Protein AF-A0A923QD11-F1 (afdb_monomer_lite)

Structure (mmCIF, N/CA/C/O backbone):
data_AF-A0A923QD11-F1
#
_entry.id   AF-A0A923QD11-F1
#
loop_
_atom_site.group_PDB
_atom_site.id
_atom_site.type_symbol
_atom_site.label_atom_id
_atom_site.label_alt_id
_atom_site.label_comp_id
_atom_site.label_asym_id
_atom_site.label_entity_id
_atom_site.label_seq_id
_atom_site.pdbx_PDB_ins_code
_atom_site.Cartn_x
_atom_site.Cartn_y
_atom_site.Cartn_z
_atom_site.occupancy
_atom_site.B_iso_or_equiv
_atom_site.auth_seq_id
_atom_site.auth_comp_id
_atom_site.auth_asym_id
_atom_site.auth_atom_id
_atom_site.pdbx_PDB_model_num
ATOM 1 N N . PRO A 1 1 ? -19.454 12.204 -4.156 1.00 63.78 1 PRO A N 1
ATOM 2 C CA . PRO A 1 1 ? -18.507 12.952 -3.290 1.00 63.78 1 PRO A CA 1
ATOM 3 C C . PRO A 1 1 ? -17.927 14.169 -4.030 1.00 63.78 1 PRO A C 1
ATOM 5 O O . PRO A 1 1 ? -17.665 14.064 -5.222 1.00 63.78 1 PRO A O 1
ATOM 8 N N . THR A 1 2 ? -17.784 15.314 -3.355 1.00 84.00 2 THR A N 1
ATOM 9 C CA . THR A 1 2 ? -17.417 16.608 -3.976 1.00 84.00 2 THR A CA 1
ATOM 10 C C . THR A 1 2 ? -15.996 17.089 -3.663 1.00 84.00 2 THR A C 1
ATOM 12 O O . THR A 1 2 ? -15.553 18.066 -4.255 1.00 84.00 2 THR A O 1
ATOM 15 N N . ALA A 1 3 ? -15.275 16.427 -2.754 1.00 86.62 3 ALA A N 1
ATOM 16 C CA . ALA A 1 3 ? -13.895 16.770 -2.404 1.00 86.62 3 ALA A CA 1
ATOM 17 C C . ALA A 1 3 ? -12.870 16.038 -3.290 1.00 86.62 3 ALA A C 1
ATOM 19 O O . ALA A 1 3 ? -13.135 14.925 -3.756 1.00 86.62 3 ALA A O 1
ATOM 20 N N . GLN A 1 4 ? -11.685 16.636 -3.471 1.00 91.50 4 GLN A N 1
ATOM 21 C CA . GLN A 1 4 ? -10.553 15.982 -4.130 1.00 91.50 4 GLN A CA 1
ATOM 22 C C . GLN A 1 4 ? -10.102 14.726 -3.361 1.00 91.50 4 GLN A C 1
ATOM 24 O O . GLN A 1 4 ? -10.025 14.757 -2.128 1.00 91.50 4 GLN A O 1
ATOM 29 N N . PRO A 1 5 ? -9.737 13.641 -4.068 1.00 86.81 5 PRO A N 1
ATOM 30 C CA . PRO A 1 5 ? -9.042 12.513 -3.460 1.00 86.81 5 PRO A CA 1
ATOM 31 C C . PRO A 1 5 ? -7.733 12.957 -2.796 1.00 86.81 5 PRO A C 1
ATOM 33 O O . PRO A 1 5 ? -6.984 13.757 -3.357 1.00 86.81 5 PRO A O 1
ATOM 36 N N . ILE A 1 6 ? -7.442 12.402 -1.620 1.00 88.19 6 ILE A N 1
ATOM 37 C CA . ILE A 1 6 ? -6.180 12.621 -0.909 1.00 88.19 6 ILE A CA 1
ATOM 38 C C . ILE A 1 6 ? -5.270 11.414 -1.174 1.00 88.19 6 ILE A C 1
ATOM 40 O O . ILE A 1 6 ? -5.708 10.279 -0.963 1.00 88.19 6 ILE A O 1
ATOM 44 N N . PRO A 1 7 ? -4.018 11.615 -1.620 1.00 89.50 7 PRO A N 1
ATOM 45 C CA . PRO A 1 7 ? -3.065 10.522 -1.750 1.00 89.50 7 PRO A CA 1
ATOM 46 C C . PRO A 1 7 ? -2.684 9.978 -0.366 1.00 89.50 7 PRO A C 1
ATOM 48 O O . PRO A 1 7 ? -2.306 10.735 0.524 1.00 89.50 7 PRO A O 1
ATOM 51 N N . VAL A 1 8 ? -2.769 8.657 -0.193 1.00 91.44 8 VAL A N 1
ATOM 52 C CA . VAL A 1 8 ? -2.451 7.966 1.077 1.00 91.44 8 VAL A CA 1
ATOM 53 C C . VAL A 1 8 ? -1.262 7.010 0.970 1.00 91.44 8 VAL A C 1
ATOM 55 O O . VAL A 1 8 ? -0.663 6.657 1.981 1.00 91.44 8 VAL A O 1
ATOM 58 N N . LEU A 1 9 ? -0.914 6.597 -0.250 1.00 93.00 9 LEU A N 1
ATOM 59 C CA . LEU A 1 9 ? 0.254 5.783 -0.566 1.00 93.00 9 LEU A CA 1
ATOM 60 C C . LEU A 1 9 ? 0.648 6.057 -2.023 1.00 93.00 9 LEU A C 1
ATOM 62 O O . LEU A 1 9 ? -0.197 5.994 -2.915 1.00 93.00 9 LEU A O 1
ATOM 66 N N . THR A 1 10 ? 1.908 6.410 -2.256 1.00 93.69 10 THR A N 1
ATOM 67 C CA . THR A 1 10 ? 2.440 6.859 -3.556 1.00 93.69 10 THR A CA 1
ATOM 68 C C . THR A 1 10 ? 3.838 6.282 -3.788 1.00 93.69 10 THR A C 1
ATOM 70 O O . THR A 1 10 ? 4.410 5.688 -2.880 1.00 93.69 10 THR A O 1
ATOM 73 N N . GLY A 1 11 ? 4.419 6.499 -4.974 1.00 94.00 11 GLY A N 1
ATOM 74 C CA . GLY A 1 11 ? 5.796 6.076 -5.279 1.00 94.00 11 GLY A CA 1
ATOM 75 C C . GLY A 1 11 ? 5.917 4.688 -5.916 1.00 94.00 11 GLY A C 1
ATOM 76 O O . GLY A 1 11 ? 6.986 4.095 -5.893 1.00 94.00 11 GLY A O 1
ATOM 77 N N . PHE A 1 12 ? 4.832 4.171 -6.496 1.00 95.56 12 PHE A N 1
ATOM 78 C CA . PHE A 1 12 ? 4.807 2.872 -7.181 1.00 95.56 12 PHE A CA 1
ATOM 79 C C . PHE A 1 12 ? 5.454 2.873 -8.570 1.00 95.56 12 PHE A C 1
ATOM 81 O O . PHE A 1 12 ? 5.625 1.809 -9.159 1.00 95.56 12 PHE A O 1
ATOM 88 N N . VAL A 1 13 ? 5.784 4.043 -9.113 1.00 96.19 13 VAL A N 1
ATOM 89 C CA . VAL A 1 13 ? 6.359 4.198 -10.452 1.00 96.19 13 VAL A CA 1
ATOM 90 C C . VAL A 1 13 ? 7.555 5.138 -10.351 1.00 96.19 13 VAL A C 1
ATOM 92 O O . VAL A 1 13 ? 7.472 6.157 -9.659 1.00 96.19 13 VAL A O 1
ATOM 95 N N . SER A 1 14 ? 8.657 4.778 -11.003 1.00 94.44 14 SER A N 1
ATOM 96 C CA . SER A 1 14 ? 9.851 5.612 -11.123 1.00 94.44 14 SER A CA 1
ATOM 97 C C . SER A 1 14 ? 9.602 6.824 -12.025 1.00 94.44 14 SER A C 1
ATOM 99 O O . SER A 1 14 ? 8.646 6.864 -12.800 1.00 94.44 14 SER A O 1
ATOM 101 N N . ASP A 1 15 ? 10.528 7.781 -12.016 1.00 95.00 15 ASP A N 1
ATOM 102 C CA . ASP A 1 15 ? 10.498 8.902 -12.964 1.00 95.00 15 ASP A CA 1
ATOM 103 C C . ASP A 1 15 ? 10.661 8.440 -14.432 1.00 95.00 15 ASP A C 1
ATOM 105 O O . ASP A 1 15 ? 10.209 9.123 -15.349 1.00 95.00 15 ASP A O 1
ATOM 109 N N . SER A 1 16 ? 11.275 7.269 -14.661 1.00 96.56 16 SER A N 1
ATOM 110 C CA . SER A 1 16 ? 11.416 6.621 -15.976 1.00 96.56 16 SER A CA 1
ATOM 111 C C . SER A 1 16 ? 10.192 5.798 -16.403 1.00 96.56 16 SER A C 1
ATOM 113 O O . SER A 1 16 ? 10.160 5.313 -17.532 1.00 96.56 16 SER A O 1
ATOM 115 N N . GLY A 1 17 ? 9.175 5.651 -15.545 1.00 95.38 17 GLY A N 1
ATOM 116 C CA . GLY A 1 17 ? 7.974 4.857 -15.828 1.00 95.38 17 GLY A CA 1
ATOM 117 C C . GLY A 1 17 ? 8.072 3.378 -15.438 1.00 95.38 17 GLY A C 1
ATOM 118 O O . GLY A 1 17 ? 7.131 2.620 -15.681 1.00 95.38 17 GLY A O 1
ATOM 119 N N . ASP A 1 18 ? 9.170 2.962 -14.808 1.00 96.62 18 ASP A N 1
ATOM 120 C CA . ASP A 1 18 ? 9.340 1.601 -14.308 1.00 96.62 18 ASP A CA 1
ATOM 121 C C . ASP A 1 18 ? 8.460 1.380 -13.078 1.00 96.62 18 ASP A C 1
ATOM 123 O O . ASP A 1 18 ? 8.407 2.207 -12.166 1.00 96.62 18 ASP A O 1
ATOM 127 N N . ALA A 1 19 ? 7.763 0.246 -13.031 1.00 95.56 19 ALA A N 1
ATOM 128 C CA . ALA A 1 19 ? 6.928 -0.092 -11.889 1.00 95.56 19 ALA A CA 1
ATOM 129 C C . ALA A 1 19 ? 7.792 -0.605 -10.727 1.00 95.56 19 ALA A C 1
ATOM 131 O O . ALA A 1 19 ? 8.427 -1.651 -10.835 1.00 95.56 19 ALA A O 1
ATOM 132 N N . TYR A 1 20 ? 7.756 0.100 -9.600 1.00 94.94 20 TYR A N 1
ATOM 133 C CA . TYR A 1 20 ? 8.209 -0.400 -8.298 1.00 94.94 20 TYR A CA 1
ATOM 134 C C . TYR A 1 20 ? 7.110 -1.191 -7.579 1.00 94.94 20 TYR A C 1
ATOM 136 O O . TYR A 1 20 ? 7.411 -2.021 -6.728 1.00 94.94 20 TYR A O 1
ATOM 144 N N . GLY A 1 21 ? 5.847 -0.973 -7.959 1.00 96.94 21 GLY A N 1
ATOM 145 C CA . GLY A 1 21 ? 4.714 -1.798 -7.560 1.00 96.94 21 GLY A CA 1
ATOM 146 C C . GLY A 1 21 ? 3.485 -1.580 -8.451 1.00 96.94 21 GLY A C 1
ATOM 147 O O . GLY A 1 21 ? 3.444 -0.665 -9.277 1.00 96.94 21 GLY A O 1
ATOM 148 N N . ARG A 1 22 ? 2.470 -2.433 -8.301 1.00 97.75 22 ARG A N 1
ATOM 149 C CA . ARG A 1 22 ? 1.164 -2.354 -8.973 1.00 97.75 22 ARG A CA 1
ATOM 150 C C . ARG A 1 22 ? 0.059 -2.712 -7.977 1.00 97.75 22 ARG A C 1
ATOM 152 O O . ARG A 1 22 ? -0.253 -3.892 -7.820 1.00 97.75 22 ARG A O 1
ATOM 159 N N . PRO A 1 23 ? -0.538 -1.720 -7.294 1.00 97.56 23 PRO A N 1
ATOM 160 C CA . PRO A 1 23 ? -1.672 -1.955 -6.408 1.00 97.56 23 PRO A CA 1
ATOM 161 C C . PRO A 1 23 ? -2.854 -2.573 -7.161 1.00 97.56 23 PRO A C 1
ATOM 163 O O . PRO A 1 23 ? -3.365 -1.975 -8.107 1.00 97.56 23 PRO A O 1
ATOM 166 N N . VAL A 1 24 ? -3.302 -3.752 -6.728 1.00 98.25 24 VAL A N 1
ATOM 167 C CA . VAL A 1 24 ? -4.399 -4.507 -7.371 1.00 98.25 24 VAL A CA 1
ATOM 168 C C . VAL A 1 24 ? -5.613 -4.710 -6.468 1.00 98.25 24 VAL A C 1
ATOM 170 O O . VAL A 1 24 ? -6.691 -5.049 -6.948 1.00 98.25 24 VAL A O 1
ATOM 173 N N . GLY A 1 25 ? -5.474 -4.483 -5.161 1.00 97.75 25 GLY A N 1
ATOM 174 C CA . GLY A 1 25 ? -6.567 -4.659 -4.211 1.00 97.75 25 GLY A CA 1
ATOM 175 C C . GLY A 1 25 ? -6.360 -3.877 -2.925 1.00 97.75 25 GLY A C 1
ATOM 176 O O . GLY A 1 25 ? -5.228 -3.603 -2.521 1.00 97.75 25 GLY A O 1
ATOM 177 N N . VAL A 1 26 ? -7.473 -3.531 -2.279 1.00 97.88 26 VAL A N 1
ATOM 178 C CA . VAL A 1 26 ? -7.486 -2.827 -0.996 1.00 97.88 26 VAL A CA 1
ATOM 179 C C . VAL A 1 26 ? -8.490 -3.445 -0.028 1.00 97.88 26 VAL A C 1
ATOM 181 O O . VAL A 1 26 ? -9.551 -3.912 -0.439 1.00 97.88 26 VAL A O 1
ATOM 184 N N . ALA A 1 27 ? -8.162 -3.428 1.263 1.00 98.31 27 ALA A N 1
ATOM 185 C CA . ALA A 1 27 ? -9.054 -3.846 2.344 1.00 98.31 27 ALA A CA 1
ATOM 186 C C . ALA A 1 27 ? -8.770 -3.049 3.623 1.00 98.31 27 ALA A C 1
ATOM 188 O O . ALA A 1 27 ? -7.654 -2.578 3.826 1.00 98.31 27 ALA A O 1
ATOM 189 N N . ILE A 1 28 ? -9.760 -2.926 4.508 1.00 97.88 28 ILE A N 1
ATOM 190 C CA . ILE A 1 28 ? -9.555 -2.389 5.859 1.00 97.88 28 ILE A CA 1
ATOM 191 C C . ILE A 1 28 ? -9.384 -3.561 6.825 1.00 97.88 28 ILE A C 1
ATOM 193 O O . ILE A 1 28 ? -10.218 -4.469 6.851 1.00 97.88 28 ILE A O 1
ATOM 197 N N . ASP A 1 29 ? -8.300 -3.565 7.601 1.00 96.69 29 ASP A N 1
ATOM 198 C CA . ASP A 1 29 ? -8.075 -4.594 8.615 1.00 96.69 29 ASP A CA 1
ATOM 199 C C . ASP A 1 29 ? -8.940 -4.368 9.871 1.00 96.69 29 ASP A C 1
ATOM 201 O O . ASP A 1 29 ? -9.552 -3.318 10.072 1.00 96.69 29 ASP A O 1
ATOM 205 N N . LYS A 1 30 ? -8.977 -5.357 10.772 1.00 97.19 30 LYS A N 1
ATOM 206 C CA . LYS A 1 30 ? -9.770 -5.280 12.017 1.00 97.19 30 LYS A CA 1
ATOM 207 C C . LYS A 1 30 ? -9.327 -4.163 12.976 1.00 97.19 30 LYS A C 1
ATOM 209 O O . LYS A 1 30 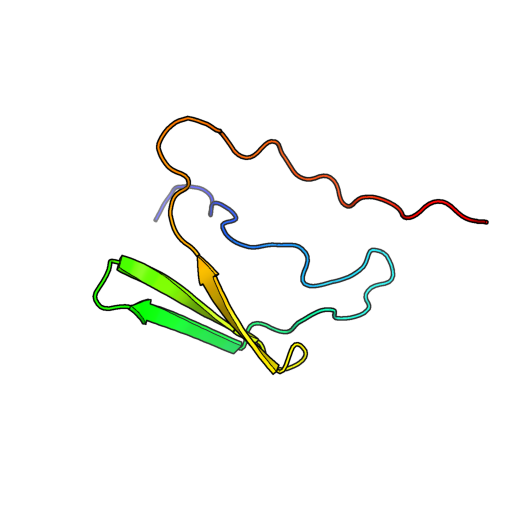? -10.016 -3.907 13.957 1.00 97.19 30 LYS A O 1
ATOM 214 N N . ARG A 1 31 ? -8.163 -3.553 12.743 1.00 95.06 31 ARG A N 1
ATOM 215 C CA . ARG A 1 31 ? -7.577 -2.469 13.542 1.00 95.06 31 ARG A CA 1
ATOM 216 C C . ARG A 1 31 ? -7.722 -1.107 12.850 1.00 95.06 31 ARG A C 1
ATOM 218 O O . ARG A 1 31 ? -7.253 -0.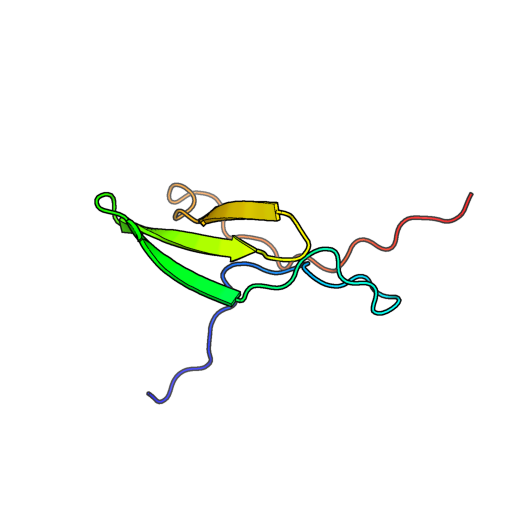115 13.397 1.00 95.06 31 ARG A O 1
ATOM 225 N N . GLY A 1 32 ? -8.375 -1.051 11.687 1.00 94.75 32 GLY A N 1
ATOM 226 C CA . GLY A 1 32 ? -8.624 0.175 10.932 1.00 94.75 32 GLY A CA 1
ATOM 227 C C . GLY A 1 32 ? -7.488 0.600 10.000 1.00 94.75 32 GLY A C 1
ATOM 228 O O . GLY A 1 32 ? -7.537 1.709 9.475 1.00 94.75 32 GLY A O 1
ATOM 229 N N . ALA A 1 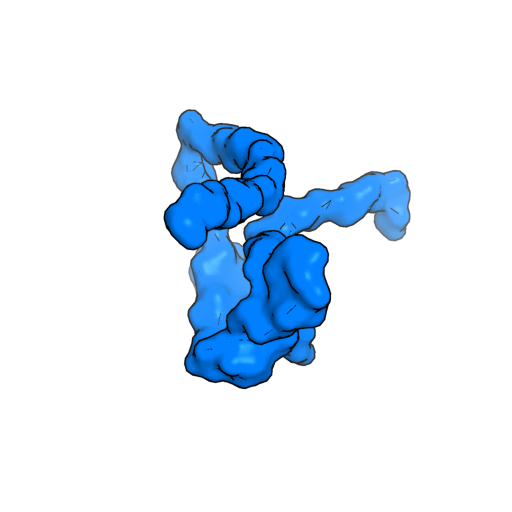33 ? -6.471 -0.238 9.775 1.00 96.56 33 ALA A N 1
ATOM 230 C CA . ALA A 1 33 ? -5.425 0.057 8.798 1.00 96.56 33 ALA A CA 1
ATOM 231 C C . ALA A 1 33 ? -5.897 -0.256 7.370 1.00 96.56 33 ALA A C 1
ATOM 233 O O . ALA A 1 33 ? -6.622 -1.228 7.147 1.00 96.56 33 ALA A O 1
ATOM 234 N N . LEU A 1 34 ? -5.433 0.529 6.394 1.00 96.75 34 LEU A N 1
ATOM 235 C CA . LEU A 1 34 ? -5.625 0.234 4.975 1.00 96.75 34 LEU A CA 1
ATOM 236 C C . LEU A 1 34 ? -4.542 -0.749 4.514 1.00 96.75 34 LEU A C 1
ATOM 238 O O . LEU A 1 34 ? -3.352 -0.437 4.546 1.00 96.75 34 LEU A O 1
ATOM 242 N N . LEU A 1 35 ? -4.963 -1.932 4.083 1.00 98.12 35 LEU A N 1
ATOM 243 C CA . LEU A 1 35 ? -4.126 -2.923 3.420 1.00 98.12 35 LEU A CA 1
ATOM 244 C C . LEU A 1 35 ? -4.163 -2.687 1.914 1.00 98.12 35 LEU A C 1
ATOM 246 O O . LEU A 1 35 ? -5.246 -2.556 1.343 1.00 98.12 35 LEU A O 1
ATOM 250 N N . VAL A 1 36 ? -2.995 -2.673 1.278 1.00 98.19 36 VAL A N 1
ATOM 251 C CA . VAL A 1 36 ? -2.845 -2.555 -0.176 1.00 98.19 36 VAL A CA 1
ATOM 252 C C . VAL A 1 36 ? -2.045 -3.750 -0.678 1.00 98.19 36 VAL A C 1
ATOM 254 O O . VAL A 1 36 ? -0.899 -3.935 -0.269 1.00 98.19 36 VAL A O 1
ATOM 257 N N . ALA A 1 37 ? -2.655 -4.561 -1.540 1.00 98.56 37 ALA A N 1
ATOM 258 C CA . ALA A 1 37 ? -1.989 -5.681 -2.195 1.00 98.56 37 ALA A CA 1
ATOM 259 C C . ALA A 1 37 ? -1.250 -5.200 -3.446 1.00 98.56 37 ALA A C 1
ATOM 261 O O . ALA A 1 37 ? -1.868 -4.612 -4.337 1.00 98.56 37 ALA A O 1
ATOM 262 N N . ASP A 1 38 ? 0.056 -5.448 -3.492 1.00 98.31 38 ASP A N 1
ATOM 263 C CA . ASP A 1 38 ? 0.956 -5.034 -4.565 1.00 98.31 38 ASP A CA 1
ATOM 264 C C . ASP A 1 38 ? 1.478 -6.262 -5.322 1.00 98.31 38 ASP A C 1
ATOM 266 O O . ASP A 1 38 ? 2.176 -7.098 -4.749 1.00 98.31 38 ASP A O 1
ATOM 270 N N . ASP A 1 39 ? 1.118 -6.358 -6.604 1.00 98.00 39 ASP A N 1
ATOM 271 C CA . ASP A 1 39 ? 1.485 -7.471 -7.486 1.00 98.00 39 ASP A CA 1
ATOM 272 C C . ASP A 1 39 ? 2.989 -7.477 -7.808 1.00 98.00 39 ASP A C 1
ATOM 274 O O . ASP A 1 39 ? 3.699 -8.425 -7.480 1.00 98.00 39 ASP A O 1
ATOM 278 N N . VAL A 1 40 ? 3.511 -6.378 -8.366 1.00 97.44 40 VAL A N 1
ATOM 279 C CA . VAL A 1 40 ? 4.930 -6.275 -8.763 1.00 97.44 40 VAL A CA 1
ATOM 280 C C . VAL A 1 40 ? 5.860 -6.328 -7.553 1.00 97.44 40 VAL A C 1
ATOM 282 O O . VAL A 1 40 ? 6.909 -6.967 -7.617 1.00 97.44 40 VAL A O 1
ATOM 285 N N . GLY A 1 41 ? 5.474 -5.686 -6.449 1.00 94.06 41 GLY A N 1
ATOM 286 C CA . GLY A 1 41 ? 6.265 -5.696 -5.224 1.00 94.06 41 GLY A CA 1
ATOM 287 C C . GLY A 1 41 ? 6.215 -7.027 -4.468 1.00 94.06 41 GLY A C 1
ATOM 288 O O . GLY A 1 41 ? 7.075 -7.260 -3.622 1.00 94.06 41 GLY A O 1
ATOM 289 N N . ASN A 1 42 ? 5.228 -7.891 -4.748 1.00 96.00 42 ASN A N 1
ATOM 290 C CA . ASN A 1 42 ? 4.943 -9.116 -3.991 1.00 96.00 42 ASN A CA 1
ATOM 291 C C . ASN A 1 42 ? 4.866 -8.863 -2.468 1.00 96.00 42 ASN A C 1
ATOM 293 O O . ASN A 1 42 ? 5.428 -9.595 -1.650 1.00 96.00 42 ASN A O 1
ATOM 297 N N . VAL A 1 43 ? 4.197 -7.772 -2.084 1.00 96.62 43 VAL A N 1
ATOM 298 C CA . VAL A 1 43 ? 4.068 -7.314 -0.693 1.00 96.62 43 VAL A CA 1
ATOM 299 C C . VAL A 1 43 ? 2.650 -6.833 -0.399 1.00 96.62 43 VAL A C 1
ATOM 301 O O . VAL A 1 43 ? 1.905 -6.418 -1.286 1.00 96.62 43 VAL A O 1
ATOM 304 N N . ILE A 1 44 ? 2.283 -6.847 0.884 1.00 97.31 44 ILE A N 1
ATOM 305 C CA . ILE A 1 44 ? 1.096 -6.149 1.385 1.00 97.31 44 ILE A CA 1
ATOM 306 C C . ILE A 1 44 ? 1.557 -4.934 2.188 1.00 97.31 44 ILE A C 1
ATOM 308 O O . ILE A 1 44 ? 2.174 -5.078 3.247 1.00 97.31 44 ILE A O 1
ATOM 312 N N . TRP A 1 45 ? 1.223 -3.735 1.716 1.00 96.88 45 TRP A N 1
ATOM 313 C CA . TRP A 1 45 ? 1.470 -2.496 2.450 1.00 96.88 45 TRP A CA 1
ATOM 314 C C . TRP A 1 45 ? 0.372 -2.286 3.493 1.00 96.88 45 TRP A C 1
ATOM 316 O O . TRP A 1 45 ? -0.812 -2.384 3.173 1.00 96.88 45 TRP A O 1
ATOM 326 N N . ARG A 1 46 ? 0.747 -1.972 4.739 1.00 96.94 46 ARG A N 1
ATOM 327 C CA . ARG A 1 46 ? -0.199 -1.607 5.804 1.00 96.94 46 ARG A CA 1
ATOM 328 C C . ARG A 1 46 ? -0.054 -0.126 6.134 1.00 96.94 46 ARG A C 1
ATOM 330 O O . ARG A 1 46 ? 0.915 0.273 6.773 1.00 96.94 46 ARG A O 1
ATOM 337 N N . VAL A 1 47 ? -1.026 0.670 5.704 1.00 95.06 47 VAL A N 1
ATOM 338 C CA . VAL A 1 47 ? -1.061 2.121 5.898 1.00 95.06 47 VAL A CA 1
ATOM 339 C C . VAL A 1 47 ? -1.867 2.442 7.152 1.00 95.06 47 VAL A C 1
ATOM 341 O O . VAL A 1 47 ? -3.034 2.066 7.279 1.00 95.06 47 VAL A O 1
ATOM 344 N N . THR A 1 48 ? -1.240 3.150 8.084 1.00 93.06 48 THR A N 1
ATOM 345 C CA . THR A 1 48 ? -1.863 3.657 9.312 1.00 93.06 48 THR A CA 1
ATOM 346 C C . THR A 1 48 ? -1.734 5.172 9.353 1.00 93.06 48 THR A C 1
ATOM 348 O O . THR A 1 48 ? -0.802 5.725 8.771 1.00 93.06 48 THR A O 1
ATOM 351 N N . SER A 1 49 ? -2.609 5.859 10.087 1.00 84.00 49 SER A N 1
ATOM 352 C CA . SER A 1 49 ? -2.365 7.264 10.415 1.00 84.00 49 SER A CA 1
ATOM 353 C C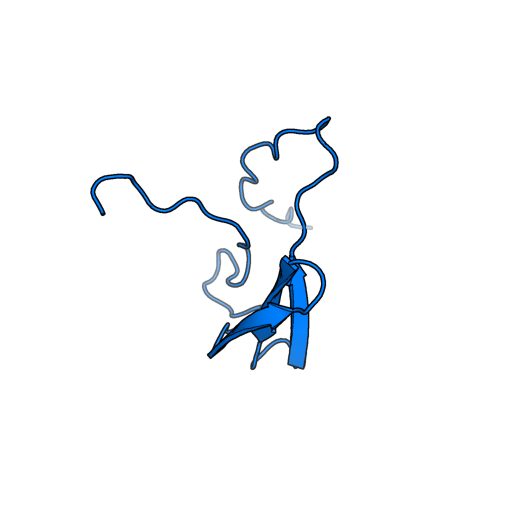 . SER A 1 49 ? -1.031 7.385 11.152 1.00 84.00 49 SER A C 1
ATOM 355 O O . SER A 1 49 ? -0.797 6.653 12.119 1.00 84.00 49 SER A O 1
ATOM 357 N N . ALA A 1 50 ? -0.171 8.314 10.737 1.00 70.88 50 ALA A N 1
ATOM 358 C CA . ALA A 1 50 ? 0.914 8.746 11.605 1.00 70.88 50 ALA A CA 1
ATOM 359 C C . ALA A 1 50 ? 0.282 9.258 12.910 1.00 70.88 50 ALA A C 1
ATOM 361 O O . ALA A 1 50 ? -0.732 9.960 12.865 1.00 70.88 50 ALA A O 1
ATOM 362 N N . ALA A 1 51 ? 0.834 8.882 14.069 1.00 58.03 51 ALA A N 1
ATOM 363 C CA . ALA A 1 51 ? 0.434 9.502 15.331 1.00 58.03 51 ALA A CA 1
ATOM 364 C C . ALA A 1 51 ? 0.469 11.029 15.148 1.00 58.03 51 ALA A C 1
ATOM 366 O O . ALA A 1 51 ? 1.360 11.520 14.457 1.00 58.03 51 ALA A O 1
ATOM 367 N N . ALA A 1 52 ? -0.523 11.740 15.690 1.00 52.47 52 ALA A N 1
ATOM 368 C CA . ALA A 1 52 ? -0.901 1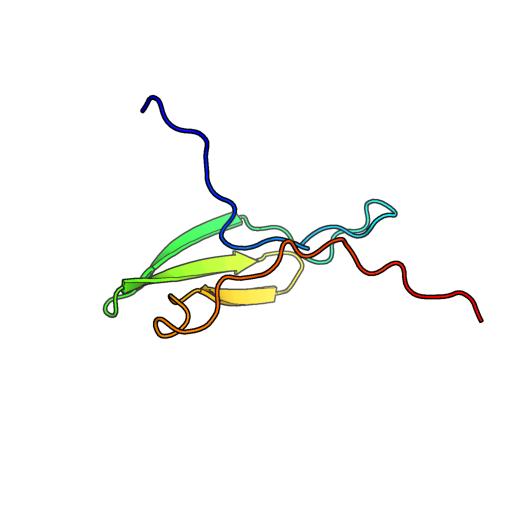3.124 15.376 1.00 52.47 52 ALA A CA 1
ATOM 369 C C . ALA A 1 52 ? 0.182 14.203 15.646 1.00 52.47 52 ALA A C 1
ATOM 371 O O . ALA A 1 52 ? -0.036 15.135 16.412 1.00 52.47 52 ALA A O 1
ATOM 372 N N . GLY A 1 53 ? 1.350 14.091 15.014 1.00 48.78 53 GLY A N 1
ATOM 373 C CA . GLY A 1 53 ? 2.514 14.946 15.232 1.00 48.78 53 GLY A CA 1
ATOM 374 C C . GLY A 1 53 ? 3.358 15.234 13.989 1.00 48.78 53 GLY A C 1
ATOM 375 O O . GLY A 1 53 ? 4.194 16.127 14.052 1.00 48.78 53 GLY A O 1
ATOM 376 N N . THR A 1 54 ? 3.126 14.571 12.850 1.00 44.50 54 THR A N 1
ATOM 377 C CA . THR A 1 54 ? 3.873 14.876 11.618 1.00 44.50 54 THR A CA 1
ATOM 378 C C . THR A 1 54 ? 2.952 14.825 10.409 1.00 44.50 54 THR A C 1
ATOM 380 O O . THR A 1 54 ? 2.570 13.753 9.944 1.00 44.50 54 THR A O 1
ATOM 383 N N . SER A 1 55 ? 2.599 16.004 9.893 1.00 45.81 55 SER A N 1
ATOM 384 C CA . SER A 1 55 ? 2.031 16.142 8.551 1.00 45.81 55 SER A CA 1
ATOM 385 C C . SER A 1 55 ? 3.033 15.549 7.550 1.00 45.81 55 SER A C 1
ATOM 387 O O . SER A 1 55 ? 4.207 15.927 7.617 1.00 45.81 55 SER A O 1
ATOM 389 N N . PRO A 1 56 ? 2.655 14.628 6.644 1.00 53.59 56 PRO A N 1
ATOM 390 C CA . PRO A 1 56 ? 3.570 14.198 5.600 1.00 53.59 56 PRO A CA 1
ATOM 391 C C . PRO A 1 56 ? 3.852 15.412 4.711 1.00 53.59 56 PRO A C 1
ATOM 393 O O . PRO A 1 56 ? 2.955 15.937 4.051 1.00 53.59 56 PRO A O 1
ATOM 396 N N . ALA A 1 57 ? 5.095 15.897 4.730 1.00 53.53 57 ALA A N 1
ATOM 397 C CA . ALA A 1 57 ? 5.552 16.858 3.738 1.00 53.53 57 ALA A CA 1
ATOM 398 C C . ALA A 1 57 ? 5.289 16.271 2.338 1.00 53.53 57 ALA A C 1
ATOM 400 O O . ALA A 1 57 ? 5.405 15.052 2.169 1.00 53.53 57 ALA A O 1
ATOM 401 N N . PRO A 1 58 ? 4.935 17.090 1.334 1.00 52.78 58 PRO A N 1
ATOM 402 C CA . PRO A 1 58 ? 4.776 16.601 -0.026 1.00 52.78 58 PRO A CA 1
ATOM 403 C C . PRO A 1 58 ? 6.090 15.952 -0.471 1.00 52.78 58 PRO A C 1
ATOM 405 O O . PRO A 1 58 ? 7.105 16.627 -0.649 1.00 52.78 58 PRO A O 1
ATOM 408 N N . VAL A 1 59 ? 6.083 14.625 -0.6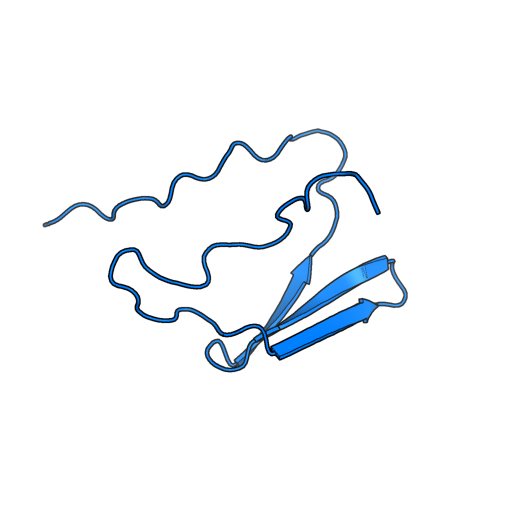05 1.00 58.84 59 VAL A N 1
ATOM 409 C CA . VAL A 1 59 ? 7.223 13.870 -1.121 1.00 58.84 59 VAL A CA 1
ATOM 410 C C . VAL A 1 59 ? 7.334 14.155 -2.616 1.00 58.84 59 VAL A C 1
ATOM 412 O O . VAL A 1 59 ? 6.647 13.563 -3.443 1.00 58.84 59 VAL A O 1
ATOM 415 N N . LYS A 1 60 ? 8.191 15.114 -2.974 1.00 41.56 60 LYS A N 1
ATOM 416 C CA . LYS A 1 60 ? 8.728 15.205 -4.334 1.00 41.56 60 LYS A CA 1
ATOM 417 C C . LYS A 1 60 ? 9.526 13.914 -4.589 1.00 41.56 60 LYS A C 1
ATOM 419 O O . LYS A 1 60 ? 10.317 13.563 -3.709 1.00 41.56 60 LYS A O 1
ATOM 424 N N . PRO A 1 61 ? 9.362 13.208 -5.726 1.00 45.41 61 PRO A N 1
ATOM 425 C CA . PRO A 1 61 ? 10.200 12.054 -6.036 1.00 45.41 61 PRO A CA 1
ATOM 426 C C . PRO A 1 61 ? 11.663 12.495 -5.977 1.00 45.41 61 PRO A C 1
ATOM 428 O O . PRO A 1 61 ? 12.050 13.500 -6.583 1.00 45.41 61 PRO A O 1
ATOM 431 N N . ALA A 1 62 ? 12.455 11.821 -5.148 1.00 47.16 62 ALA A N 1
ATOM 432 C CA . ALA A 1 62 ? 13.873 12.103 -5.042 1.00 47.16 62 ALA A CA 1
ATOM 433 C C . ALA A 1 62 ? 14.549 11.560 -6.305 1.00 47.16 62 ALA A C 1
ATOM 435 O O . ALA A 1 62 ? 14.774 10.358 -6.418 1.00 47.16 62 ALA A O 1
ATOM 436 N N . ALA A 1 63 ? 14.867 12.454 -7.242 1.00 46.38 63 ALA A N 1
ATOM 437 C CA . ALA A 1 63 ? 15.783 12.167 -8.336 1.00 46.38 63 ALA A CA 1
ATOM 438 C C . ALA A 1 63 ? 17.104 11.654 -7.737 1.00 46.38 63 ALA A C 1
ATOM 440 O O . ALA A 1 63 ? 17.820 12.395 -7.057 1.00 46.38 63 ALA A O 1
ATOM 441 N N . ALA A 1 64 ? 17.397 10.370 -7.943 1.00 40.03 64 ALA A N 1
ATOM 442 C CA . ALA A 1 64 ? 18.670 9.784 -7.559 1.00 40.03 64 ALA A CA 1
ATOM 443 C C . ALA A 1 64 ? 19.775 10.422 -8.412 1.00 40.03 64 ALA A C 1
ATOM 445 O O . ALA A 1 64 ? 19.749 10.366 -9.639 1.00 40.03 64 ALA A O 1
ATOM 446 N N . ALA A 1 65 ? 20.716 11.078 -7.738 1.00 40.81 65 ALA A N 1
ATOM 447 C CA . ALA A 1 65 ? 21.855 11.741 -8.347 1.00 40.81 65 ALA A CA 1
ATOM 448 C C . ALA A 1 65 ? 22.716 10.753 -9.147 1.00 40.81 65 ALA A C 1
ATOM 450 O O . ALA A 1 65 ? 23.106 9.702 -8.633 1.00 40.81 65 ALA A O 1
ATOM 451 N N . SER A 1 66 ? 23.045 11.136 -10.381 1.00 44.47 66 SER A N 1
ATOM 452 C CA . SER A 1 66 ? 24.070 10.492 -11.196 1.00 44.47 66 SER A CA 1
ATOM 453 C C . SER A 1 66 ? 25.405 10.446 -10.450 1.00 44.47 66 SER A C 1
ATOM 455 O O . SER A 1 66 ? 25.875 11.465 -9.936 1.00 44.47 66 SER A O 1
ATOM 457 N N . ARG A 1 67 ? 26.021 9.266 -10.432 1.00 48.84 67 ARG A N 1
ATOM 458 C CA . ARG A 1 67 ? 27.475 9.114 -10.370 1.00 48.84 67 ARG A CA 1
ATOM 459 C C . ARG A 1 67 ? 27.988 8.805 -11.764 1.00 48.84 67 ARG A C 1
ATOM 461 O O . ARG A 1 67 ? 27.251 8.110 -12.497 1.00 48.84 67 ARG A O 1
#

Radius of gyration: 14.39 Å; chains: 1; bounding box: 46×26×31 Å

Foldseek 3Di:
DPDDDDDQDDDQADPVGDGVWDFDDWDQDPVGWIWTCTDNPNDIDTGDDDDPDDDPDPDDPPDDDDD

pLDDT: mean 82.31, std 20.74, range [40.03, 98.56]

Sequence (67 aa):
PTAQPIPVLTGFVSDSGDAYGRPVGVAIDKRGALLVADDVGNVIWRVTSAAAGTSPAPVKPAAAASR

Secondary structure (DSSP, 8-state):
--SPPPPSS---B-TTS-BS--EEEEEE-TTSPEEEEETTTTEEEEE-PPPTT----------PPP-